Protein AF-A0A7V1SLJ3-F1 (afdb_monomer_lite)

Radius of gyration: 15.07 Å; chains: 1; bounding box: 24×24×45 Å

Structure (mmCIF, N/CA/C/O backbone):
data_AF-A0A7V1SLJ3-F1
#
_entry.id   AF-A0A7V1SLJ3-F1
#
loop_
_atom_site.group_PDB
_atom_site.id
_atom_site.type_symbol
_atom_site.label_atom_id
_atom_site.label_alt_id
_atom_site.label_comp_id
_atom_site.label_asym_id
_atom_site.label_entity_id
_atom_site.label_seq_id
_atom_site.pdbx_PDB_ins_code
_atom_site.Cartn_x
_atom_site.Cartn_y
_atom_site.Cartn_z
_atom_site.occupancy
_atom_site.B_iso_or_equiv
_atom_site.auth_seq_id
_atom_site.auth_comp_id
_atom_site.auth_asym_id
_atom_site.auth_atom_id
_atom_site.pdbx_PDB_model_num
ATOM 1 N N . MET A 1 1 ? -13.809 -14.825 30.811 1.00 36.12 1 MET A N 1
ATOM 2 C CA . MET A 1 1 ? -12.542 -14.064 30.769 1.00 36.12 1 MET A CA 1
ATOM 3 C C . MET A 1 1 ? -11.943 -14.218 29.377 1.00 36.12 1 MET A C 1
ATOM 5 O O . MET A 1 1 ? -11.221 -15.170 29.126 1.00 36.12 1 MET A O 1
ATOM 9 N N . THR A 1 2 ? -12.315 -13.353 28.438 1.00 37.88 2 THR A N 1
ATOM 10 C CA . THR A 1 2 ? -11.778 -13.350 27.070 1.00 37.88 2 THR A CA 1
ATOM 11 C C . THR A 1 2 ? -10.722 -12.260 26.993 1.00 37.88 2 THR A C 1
ATOM 13 O O . THR A 1 2 ? -11.021 -11.085 27.177 1.00 37.88 2 THR A O 1
ATOM 16 N N . ALA A 1 3 ? -9.466 -12.657 26.800 1.00 43.12 3 ALA A N 1
ATOM 17 C CA . ALA A 1 3 ? -8.358 -11.732 26.633 1.00 43.12 3 ALA A CA 1
ATOM 18 C C . ALA A 1 3 ? -8.588 -10.888 25.372 1.00 43.12 3 ALA A C 1
ATOM 20 O O . ALA A 1 3 ? -8.390 -11.359 24.253 1.00 43.12 3 ALA A O 1
ATOM 21 N N . THR A 1 4 ? -9.012 -9.640 25.552 1.00 47.47 4 THR A N 1
ATOM 22 C CA . THR A 1 4 ? -8.993 -8.612 24.511 1.00 47.47 4 THR A CA 1
ATOM 23 C C . THR A 1 4 ? -7.531 -8.385 24.129 1.00 47.47 4 THR A C 1
ATOM 25 O O . THR A 1 4 ? -6.817 -7.638 24.801 1.00 47.47 4 THR A O 1
ATOM 28 N N . ARG A 1 5 ? -7.028 -9.094 23.108 1.00 53.72 5 ARG A N 1
ATOM 29 C CA . ARG A 1 5 ? -5.670 -8.869 22.599 1.00 53.72 5 ARG A CA 1
ATOM 30 C C . ARG A 1 5 ? -5.629 -7.470 21.992 1.00 53.72 5 ARG A C 1
ATOM 32 O O . ARG A 1 5 ? -6.151 -7.253 20.905 1.00 53.72 5 ARG A O 1
ATOM 39 N N . ARG A 1 6 ? -5.021 -6.527 22.715 1.00 56.88 6 ARG A N 1
ATOM 40 C CA . ARG A 1 6 ? -4.550 -5.248 22.174 1.00 56.88 6 ARG A CA 1
ATOM 41 C C . ARG A 1 6 ? -3.546 -5.573 21.069 1.00 56.88 6 ARG A C 1
ATOM 43 O O . ARG A 1 6 ? -2.419 -5.944 21.376 1.00 56.88 6 ARG A O 1
ATOM 50 N N . ASN A 1 7 ? -3.985 -5.506 19.817 1.00 59.12 7 ASN A N 1
ATOM 51 C CA . ASN A 1 7 ? -3.157 -5.773 18.640 1.00 59.12 7 ASN A CA 1
ATOM 52 C C . ASN A 1 7 ? -2.921 -4.501 17.808 1.00 59.12 7 ASN A C 1
ATOM 54 O O . ASN A 1 7 ? -2.539 -4.586 16.647 1.00 59.12 7 ASN A O 1
ATOM 58 N N . ASP A 1 8 ? -3.148 -3.327 18.401 1.00 67.75 8 ASP A N 1
ATOM 59 C CA . ASP A 1 8 ? -2.963 -2.051 17.720 1.00 67.75 8 ASP A CA 1
ATOM 60 C C . ASP A 1 8 ? -1.511 -1.598 17.884 1.00 67.75 8 ASP A C 1
ATOM 62 O O . ASP A 1 8 ? -1.114 -1.048 18.914 1.00 67.75 8 ASP A O 1
ATOM 66 N N . LEU A 1 9 ? -0.701 -1.843 16.852 1.00 85.44 9 LEU A N 1
ATOM 67 C CA . LEU A 1 9 ? 0.614 -1.223 16.705 1.00 85.44 9 LEU A CA 1
ATOM 68 C C . LEU A 1 9 ? 0.404 0.252 16.337 1.00 85.44 9 LEU A C 1
ATOM 70 O O . LEU A 1 9 ? 0.440 0.634 15.169 1.00 85.44 9 LEU A O 1
ATOM 74 N N . GLN A 1 10 ? 0.129 1.082 17.338 1.00 87.19 10 GLN A N 1
ATOM 75 C CA . GLN A 1 10 ? -0.180 2.495 17.151 1.00 87.19 10 GLN A CA 1
ATOM 76 C C . GLN A 1 10 ? 0.763 3.381 17.964 1.00 87.19 10 GLN A C 1
ATOM 78 O O . GLN A 1 10 ? 1.020 3.133 19.140 1.00 87.19 10 GLN A O 1
ATOM 83 N N . TRP A 1 11 ? 1.235 4.453 17.335 1.00 89.94 11 TRP A N 1
ATOM 84 C CA . TRP A 1 11 ? 1.966 5.537 17.981 1.00 89.94 11 TRP A CA 1
ATOM 85 C C . TRP A 1 11 ? 1.325 6.871 17.601 1.00 89.94 11 TRP A C 1
ATOM 87 O O . TRP A 1 11 ? 1.372 7.279 16.442 1.00 89.94 11 TRP A O 1
ATOM 97 N N . ASN A 1 12 ? 0.707 7.568 18.556 1.00 90.81 12 ASN A N 1
ATOM 98 C CA . ASN A 1 12 ? -0.105 8.763 18.297 1.00 90.81 12 ASN A CA 1
ATOM 99 C C . ASN A 1 12 ? -1.151 8.513 17.188 1.00 90.81 12 ASN A C 1
ATOM 101 O O . ASN A 1 12 ? -2.059 7.703 17.357 1.00 90.81 12 ASN A O 1
ATOM 105 N N . GLN A 1 13 ? -1.027 9.201 16.051 1.00 88.56 13 GLN A N 1
ATOM 106 C CA . GLN A 1 13 ? -1.902 9.067 14.879 1.00 88.56 13 GLN A CA 1
ATOM 107 C C . GLN A 1 13 ? -1.336 8.103 13.820 1.00 88.56 13 GLN A C 1
ATOM 109 O O . GLN A 1 13 ? -1.928 7.928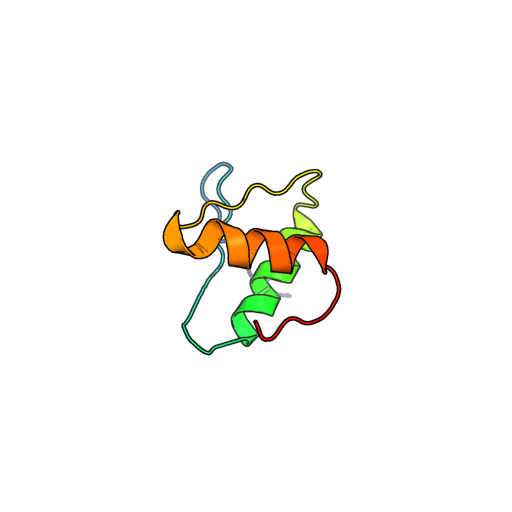 12.757 1.00 88.56 13 GLN A O 1
ATOM 114 N N . ILE A 1 14 ? -0.189 7.478 14.096 1.00 90.44 14 ILE A N 1
ATOM 115 C CA . ILE A 1 14 ? 0.489 6.548 13.195 1.00 90.44 14 ILE A CA 1
ATOM 116 C C . ILE A 1 14 ? 0.024 5.134 13.528 1.00 90.44 14 ILE A C 1
ATOM 118 O O . ILE A 1 14 ? 0.253 4.644 14.634 1.00 90.44 14 ILE A O 1
ATOM 122 N N . ARG A 1 15 ? -0.608 4.468 12.560 1.00 91.06 15 ARG A N 1
ATOM 123 C CA . ARG A 1 15 ? -0.929 3.038 12.631 1.00 91.06 15 ARG A CA 1
ATOM 124 C C . ARG A 1 15 ? 0.112 2.278 11.832 1.00 91.06 15 ARG A C 1
ATOM 126 O O . ARG A 1 15 ? 0.267 2.507 10.636 1.00 91.06 15 ARG A O 1
ATOM 133 N N . MET A 1 16 ? 0.833 1.403 12.507 1.00 91.75 16 MET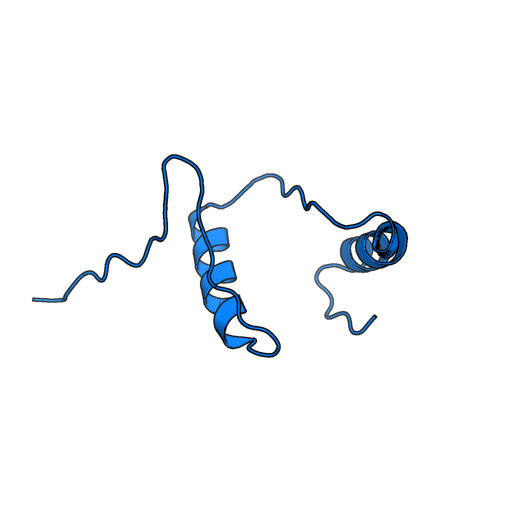 A N 1
ATOM 134 C CA . MET A 1 16 ? 1.852 0.562 11.910 1.00 91.75 16 MET A CA 1
ATOM 135 C C . MET A 1 16 ? 1.221 -0.773 11.541 1.00 91.75 16 MET A C 1
ATOM 137 O O . MET A 1 16 ? 0.469 -1.361 12.317 1.00 91.75 16 MET A O 1
ATOM 141 N N . VAL A 1 17 ? 1.534 -1.249 10.343 1.00 90.62 17 VAL A N 1
ATOM 142 C CA . VAL A 1 17 ? 1.097 -2.554 9.856 1.00 90.62 17 VAL A CA 1
ATOM 143 C C . VAL A 1 17 ? 2.325 -3.428 9.633 1.00 90.62 17 VAL A C 1
ATOM 145 O O . VAL A 1 17 ? 3.327 -2.949 9.097 1.00 90.62 17 VAL A O 1
ATOM 148 N N . PRO A 1 18 ? 2.291 -4.692 10.065 1.00 88.56 18 PRO A N 1
ATOM 149 C CA . PRO A 1 18 ? 3.412 -5.586 9.851 1.00 88.56 18 PRO A CA 1
ATOM 150 C C . PRO A 1 18 ? 3.535 -5.955 8.366 1.00 88.56 18 PRO A C 1
ATOM 152 O O . PRO A 1 18 ? 2.532 -6.134 7.678 1.00 88.56 18 PRO A O 1
ATOM 155 N N . ILE A 1 19 ? 4.771 -6.085 7.877 1.00 85.31 19 ILE A N 1
ATOM 156 C CA . ILE A 1 19 ? 5.076 -6.513 6.509 1.00 85.31 19 ILE A CA 1
ATOM 157 C C . ILE A 1 19 ? 6.236 -7.506 6.516 1.00 85.31 19 ILE A C 1
ATOM 159 O O . ILE A 1 19 ? 7.252 -7.297 7.178 1.00 85.31 19 ILE A O 1
ATOM 163 N N . LEU A 1 20 ? 6.090 -8.588 5.755 1.00 87.44 20 LEU A N 1
ATOM 164 C CA . LEU A 1 20 ? 7.168 -9.524 5.466 1.00 87.44 20 LEU A CA 1
ATOM 165 C C . LEU A 1 20 ? 7.115 -9.880 3.980 1.00 87.44 20 LEU A C 1
ATOM 167 O O . LEU A 1 20 ? 6.051 -10.184 3.439 1.00 87.44 20 LEU A O 1
ATOM 171 N N . HIS A 1 21 ? 8.269 -9.818 3.318 1.00 82.50 21 HIS A N 1
ATOM 172 C CA . HIS A 1 21 ? 8.380 -10.122 1.895 1.00 82.50 21 HIS A CA 1
ATOM 173 C C . HIS A 1 21 ? 7.811 -11.516 1.597 1.00 82.50 21 HIS A C 1
ATOM 175 O O . HIS A 1 21 ? 8.091 -12.477 2.314 1.00 82.50 21 HIS A O 1
ATOM 181 N N . ASN A 1 22 ? 7.013 -11.614 0.530 1.00 80.44 22 ASN A N 1
ATOM 182 C CA . ASN A 1 22 ? 6.379 -12.852 0.064 1.00 80.44 22 ASN A CA 1
ATOM 183 C C . ASN A 1 22 ? 5.394 -13.513 1.059 1.00 80.44 22 ASN A C 1
ATOM 185 O O . ASN A 1 22 ? 5.092 -14.700 0.935 1.00 80.44 22 ASN A O 1
ATOM 189 N N . ARG A 1 23 ? 4.885 -12.766 2.051 1.00 88.38 23 ARG A N 1
ATOM 190 C CA . ARG A 1 23 ? 3.883 -13.244 3.019 1.00 88.38 23 ARG A CA 1
ATOM 191 C C . ARG A 1 23 ? 2.600 -12.431 2.935 1.00 88.38 23 ARG A C 1
ATOM 193 O O . ARG A 1 23 ? 2.456 -11.375 3.549 1.00 88.38 23 ARG A O 1
ATOM 200 N N . VAL A 1 24 ? 1.661 -12.940 2.146 1.00 84.50 24 VAL A N 1
ATOM 201 C CA . VAL A 1 24 ? 0.363 -12.301 1.885 1.00 84.50 24 VAL A CA 1
ATOM 202 C C . VAL A 1 24 ? -0.553 -12.283 3.109 1.00 84.50 24 VAL A C 1
ATOM 204 O O . VAL A 1 24 ? -1.483 -11.487 3.163 1.00 84.50 24 VAL A O 1
ATOM 207 N N . GLU A 1 25 ? -0.287 -13.107 4.122 1.00 87.56 25 GLU A N 1
ATOM 208 C CA . GLU A 1 25 ? -1.053 -13.170 5.369 1.00 87.56 25 GLU A CA 1
ATOM 209 C C . GLU A 1 25 ? -1.044 -11.820 6.101 1.00 87.56 25 GLU A C 1
ATOM 211 O O . GLU A 1 25 ? -2.036 -11.433 6.718 1.00 87.56 25 GLU A O 1
ATOM 216 N N . PHE A 1 26 ? 0.039 -11.053 5.952 1.00 89.12 26 PHE A N 1
ATOM 217 C CA . PHE A 1 26 ? 0.153 -9.700 6.493 1.00 89.12 26 PHE A CA 1
ATOM 218 C C . PHE A 1 26 ? -0.810 -8.703 5.831 1.00 89.12 26 PHE A C 1
ATOM 220 O O . PHE A 1 26 ? -1.215 -7.732 6.471 1.00 89.12 26 PHE A O 1
ATOM 227 N N . ALA A 1 27 ? -1.283 -8.972 4.607 1.00 87.50 27 ALA A N 1
ATOM 228 C CA . ALA A 1 27 ? -2.324 -8.163 3.971 1.00 87.50 27 ALA A CA 1
ATOM 229 C C . ALA A 1 27 ? -3.662 -8.232 4.732 1.00 87.50 27 ALA A C 1
ATOM 231 O O . ALA A 1 27 ? -4.455 -7.291 4.664 1.00 87.50 27 ALA A O 1
ATOM 232 N N . LEU A 1 28 ? -3.913 -9.304 5.499 1.00 89.00 28 LEU A N 1
ATOM 233 C CA . LEU A 1 28 ? -5.105 -9.407 6.346 1.00 89.00 28 LEU A CA 1
ATOM 234 C C . LEU A 1 28 ? -5.075 -8.386 7.488 1.00 89.00 28 LEU A C 1
ATOM 236 O O . LEU A 1 28 ? -6.109 -7.800 7.798 1.00 89.00 28 LEU A O 1
ATOM 240 N N . GLU A 1 29 ? -3.908 -8.136 8.087 1.00 89.62 29 GLU A N 1
ATOM 241 C CA . GLU A 1 29 ? -3.763 -7.109 9.128 1.00 89.62 29 GLU A CA 1
ATOM 242 C C . GLU A 1 29 ? -3.912 -5.702 8.545 1.00 89.62 29 GLU A C 1
ATOM 244 O O . GLU A 1 29 ? -4.627 -4.879 9.117 1.00 89.62 29 GLU A O 1
ATOM 249 N N . VAL A 1 30 ? -3.345 -5.446 7.359 1.00 89.44 30 VAL A N 1
ATOM 250 C CA . VAL A 1 30 ? -3.562 -4.178 6.638 1.00 89.44 30 VAL A CA 1
ATOM 251 C C . VAL A 1 30 ? -5.053 -3.942 6.409 1.00 89.44 30 VAL A C 1
ATOM 253 O O . VAL A 1 30 ? -5.564 -2.868 6.725 1.00 89.44 30 VAL A O 1
ATOM 256 N N . ARG A 1 31 ? -5.775 -4.960 5.926 1.00 89.88 31 ARG A N 1
ATOM 257 C CA . ARG A 1 31 ? -7.220 -4.872 5.698 1.00 89.88 31 ARG A CA 1
ATOM 258 C C . ARG A 1 31 ? -7.986 -4.540 6.979 1.00 89.88 31 ARG A C 1
ATOM 260 O O . ARG A 1 31 ? -8.796 -3.622 6.957 1.00 89.88 31 ARG A O 1
ATOM 267 N N . LYS A 1 32 ? -7.702 -5.220 8.097 1.00 90.31 32 LYS A N 1
ATOM 268 C CA . LYS A 1 32 ? -8.346 -4.939 9.396 1.00 90.31 32 LYS A CA 1
ATOM 269 C C . LYS A 1 32 ? -8.145 -3.487 9.831 1.00 90.31 32 LYS A C 1
ATOM 271 O O . LYS A 1 32 ? -9.097 -2.837 10.259 1.00 90.31 32 LYS A O 1
ATOM 276 N N . VAL A 1 33 ? -6.922 -2.972 9.694 1.00 90.81 33 VAL A N 1
ATOM 277 C CA . VAL A 1 33 ? -6.587 -1.590 10.065 1.00 90.81 33 VAL A CA 1
ATOM 278 C C . VAL A 1 33 ? -7.303 -0.583 9.162 1.00 90.81 33 VAL A C 1
ATOM 280 O O . VAL A 1 33 ? -7.836 0.406 9.665 1.00 90.81 33 VAL A O 1
ATOM 283 N N . PHE A 1 34 ? -7.373 -0.831 7.852 1.00 91.25 34 PHE A N 1
ATOM 284 C CA . PHE A 1 34 ? -8.093 0.035 6.911 1.00 91.25 34 PHE A CA 1
ATOM 285 C C . PHE A 1 34 ? -9.610 0.010 7.131 1.00 91.25 34 PHE A C 1
ATOM 287 O O . PHE A 1 34 ? -10.231 1.073 7.139 1.00 91.25 34 PHE A O 1
ATOM 294 N N . ASP A 1 35 ? -10.193 -1.166 7.374 1.00 92.25 35 ASP A N 1
ATOM 295 C CA . ASP A 1 35 ? -11.628 -1.329 7.642 1.00 92.25 35 ASP A CA 1
ATOM 296 C C . ASP A 1 35 ? -12.047 -0.639 8.954 1.00 92.25 35 ASP A C 1
ATOM 298 O O . ASP A 1 35 ? -13.160 -0.112 9.053 1.00 92.25 35 ASP A O 1
ATOM 302 N N . ALA A 1 36 ? -11.154 -0.603 9.949 1.00 90.94 36 ALA A N 1
ATOM 303 C CA . ALA A 1 36 ? -11.360 0.120 11.203 1.00 90.94 36 ALA A CA 1
ATOM 304 C C . ALA A 1 36 ? -11.139 1.636 11.057 1.00 90.94 36 ALA A C 1
ATOM 306 O O . ALA A 1 36 ? -11.917 2.422 11.597 1.00 90.94 36 ALA A O 1
ATOM 307 N N . PHE A 1 37 ? -10.098 2.062 10.331 1.00 91.38 37 PHE A N 1
ATOM 308 C CA . PHE A 1 37 ? -9.764 3.480 10.173 1.00 91.38 37 PHE A CA 1
ATOM 309 C C . PHE A 1 37 ? -10.694 4.218 9.203 1.00 91.38 37 PHE A C 1
ATOM 311 O O . PHE A 1 37 ? -10.978 5.393 9.420 1.00 91.38 37 PHE A O 1
ATOM 318 N N . LYS A 1 38 ? -11.167 3.541 8.150 1.00 91.88 38 LYS A N 1
ATOM 319 C CA . LYS A 1 38 ? -12.047 4.084 7.101 1.00 91.88 38 LYS A CA 1
ATOM 320 C C . LYS A 1 38 ? -11.571 5.434 6.538 1.00 91.88 38 LYS A C 1
ATOM 322 O O . LYS A 1 38 ? -12.304 6.423 6.605 1.00 91.88 38 LYS A O 1
ATOM 327 N N . PRO A 1 39 ? -10.350 5.508 5.980 1.00 91.69 39 PRO A N 1
ATOM 328 C CA . PRO A 1 39 ? -9.860 6.747 5.394 1.00 91.69 39 PRO A CA 1
ATOM 3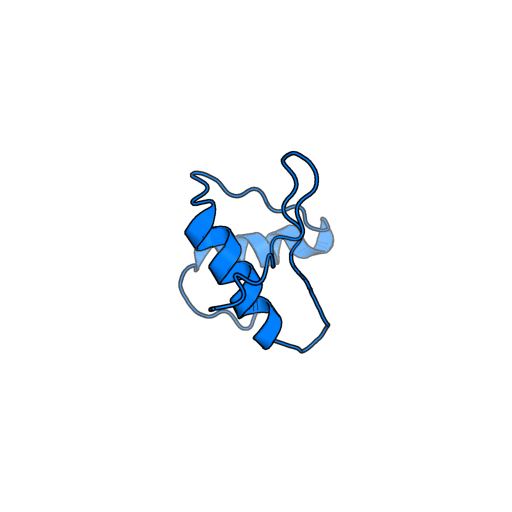29 C C . PRO A 1 39 ? -10.718 7.163 4.192 1.00 91.69 39 PRO A C 1
ATOM 331 O O . PRO A 1 39 ? -11.031 6.348 3.328 1.00 91.69 39 PRO A O 1
ATOM 334 N N . HIS A 1 40 ? -11.043 8.454 4.102 1.00 93.75 40 HIS A N 1
ATOM 335 C CA . HIS A 1 40 ? -11.707 9.017 2.920 1.00 93.75 40 HIS A CA 1
ATOM 336 C C . HIS A 1 40 ? -10.773 9.088 1.703 1.00 93.75 40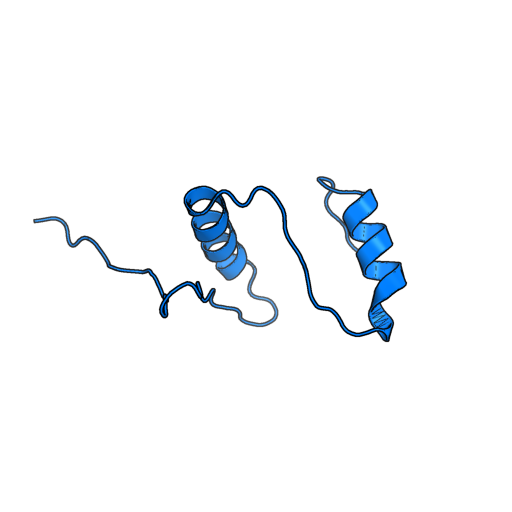 HIS A C 1
ATOM 338 O O . HIS A 1 40 ? -11.225 8.969 0.570 1.00 93.75 40 HIS A O 1
ATOM 344 N N . HIS A 1 41 ? -9.475 9.293 1.943 1.00 92.38 41 HIS A N 1
ATOM 345 C CA . HIS A 1 41 ? -8.443 9.411 0.917 1.00 92.38 41 HIS A CA 1
ATOM 346 C C . HIS A 1 41 ? -7.198 8.643 1.352 1.00 92.38 41 HIS A C 1
ATOM 348 O O . HIS A 1 41 ? -6.865 8.613 2.538 1.00 92.38 41 HIS A O 1
ATOM 354 N N . VAL A 1 42 ? -6.498 8.051 0.386 1.00 89.94 42 VAL A N 1
ATOM 355 C CA . VAL A 1 42 ? -5.245 7.326 0.613 1.00 89.94 42 VAL A CA 1
ATOM 356 C C . VAL A 1 42 ? -4.164 7.960 -0.249 1.00 89.94 42 VAL A C 1
ATOM 358 O O . VAL A 1 42 ? -4.287 8.000 -1.471 1.00 89.94 42 VAL A O 1
ATOM 361 N N . ALA A 1 43 ? -3.108 8.449 0.395 1.00 92.44 43 ALA A N 1
ATOM 362 C CA . ALA A 1 43 ? -1.880 8.864 -0.267 1.00 92.44 43 ALA A CA 1
ATOM 363 C C . ALA A 1 43 ? -0.840 7.751 -0.103 1.00 92.44 43 ALA A C 1
ATOM 365 O O . ALA A 1 43 ? -0.674 7.216 0.993 1.00 92.44 43 ALA A O 1
ATOM 366 N N . VAL A 1 44 ? -0.163 7.394 -1.192 1.00 89.00 44 VAL A N 1
ATOM 367 C CA . VAL A 1 44 ? 0.879 6.363 -1.206 1.00 89.00 44 VAL A CA 1
ATOM 368 C C . VAL A 1 44 ? 2.165 7.013 -1.681 1.00 89.00 44 VAL A C 1
ATOM 370 O O . VAL A 1 44 ? 2.208 7.549 -2.787 1.00 89.00 44 VAL A O 1
ATOM 373 N N . GLU A 1 45 ? 3.197 6.965 -0.847 1.00 91.69 45 GLU A N 1
ATOM 374 C CA . GLU A 1 45 ? 4.552 7.317 -1.255 1.00 91.69 45 GLU A CA 1
ATOM 375 C C . GLU A 1 45 ? 5.160 6.148 -2.031 1.00 91.69 45 GLU A C 1
ATOM 377 O O . GLU A 1 45 ? 5.008 4.985 -1.650 1.00 91.69 45 GLU A O 1
ATOM 382 N N . TYR A 1 46 ? 5.830 6.450 -3.138 1.00 90.62 46 TYR A N 1
ATOM 383 C CA . TYR A 1 46 ? 6.508 5.451 -3.945 1.00 90.62 46 TYR A CA 1
ATOM 384 C C . TYR A 1 46 ? 7.742 6.034 -4.640 1.00 90.62 46 TYR A C 1
ATOM 386 O O . TYR A 1 46 ? 7.779 7.236 -4.900 1.00 90.62 46 TYR A O 1
ATOM 394 N N . PRO A 1 47 ? 8.740 5.196 -4.981 1.00 92.81 47 PRO A N 1
ATOM 395 C CA . PRO A 1 47 ? 9.895 5.629 -5.760 1.00 92.81 47 PRO A CA 1
ATOM 396 C C . PRO A 1 47 ? 9.486 6.149 -7.141 1.00 92.81 47 PRO A C 1
ATOM 398 O O . PRO A 1 47 ? 8.655 5.528 -7.810 1.00 92.81 47 PRO A O 1
ATOM 401 N N . ASP A 1 48 ? 10.140 7.209 -7.621 1.00 93.00 48 ASP A N 1
ATOM 402 C CA . ASP A 1 48 ? 9.849 7.809 -8.934 1.00 93.00 48 ASP A CA 1
ATOM 403 C C . ASP A 1 48 ? 9.941 6.804 -10.092 1.00 93.00 48 ASP A C 1
ATOM 405 O O . ASP A 1 48 ? 9.178 6.882 -11.050 1.00 93.00 48 ASP A O 1
ATOM 409 N N . THR A 1 49 ? 10.807 5.796 -9.974 1.00 95.19 49 THR A N 1
ATOM 410 C CA . THR A 1 49 ? 10.984 4.725 -10.969 1.00 95.19 49 THR A CA 1
ATOM 411 C C . THR A 1 49 ? 9.768 3.807 -11.132 1.00 95.19 49 THR A C 1
ATOM 413 O O . THR A 1 49 ? 9.712 3.029 -12.086 1.00 95.19 49 THR A O 1
ATOM 416 N N . LEU A 1 50 ? 8.801 3.856 -10.209 1.00 92.25 50 LEU A N 1
ATOM 417 C CA . LEU A 1 50 ? 7.590 3.029 -10.223 1.00 92.25 50 LEU A CA 1
ATOM 418 C C . LEU A 1 50 ? 6.319 3.821 -10.544 1.00 92.25 50 LEU A C 1
ATOM 420 O O . LEU A 1 50 ? 5.235 3.232 -10.580 1.00 92.25 50 LEU A O 1
ATOM 424 N N . LYS A 1 51 ? 6.430 5.127 -10.803 1.00 92.81 51 LYS A N 1
ATOM 425 C CA . LYS A 1 51 ? 5.291 6.035 -10.966 1.00 92.81 51 LYS A CA 1
ATOM 426 C C . LYS A 1 51 ? 4.275 5.554 -11.994 1.00 92.81 51 LYS A C 1
ATOM 428 O O . LYS A 1 51 ? 3.094 5.409 -11.675 1.00 92.81 51 LYS A O 1
ATOM 433 N N . GLU A 1 52 ? 4.709 5.275 -13.218 1.00 93.31 52 GLU A N 1
ATOM 434 C CA . GLU A 1 52 ? 3.816 4.876 -14.309 1.00 93.31 52 GLU A CA 1
ATOM 435 C C . GLU A 1 52 ? 3.131 3.539 -14.005 1.00 93.31 52 GLU A C 1
ATOM 437 O O . GLU A 1 52 ? 1.931 3.390 -14.248 1.00 93.31 52 GLU A O 1
ATOM 442 N N . LYS A 1 53 ? 3.872 2.589 -13.417 1.00 90.38 53 LYS A N 1
ATOM 443 C CA . LYS A 1 53 ? 3.339 1.277 -13.025 1.00 90.38 53 LYS A CA 1
ATOM 444 C C . LYS A 1 53 ? 2.279 1.415 -11.939 1.00 90.38 53 LYS A C 1
ATOM 446 O O . LYS A 1 53 ? 1.192 0.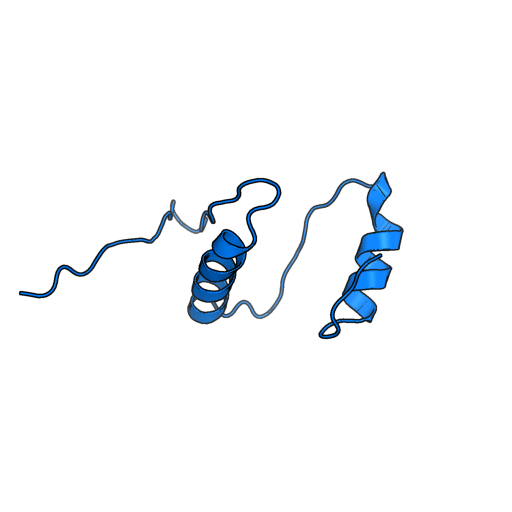858 -12.073 1.00 90.38 53 LYS A O 1
ATOM 451 N N . ILE A 1 54 ? 2.552 2.198 -10.898 1.00 90.12 54 ILE A N 1
ATOM 452 C CA . ILE A 1 54 ? 1.613 2.407 -9.791 1.00 90.12 54 ILE A CA 1
ATOM 453 C C . ILE A 1 54 ? 0.350 3.111 -10.281 1.00 90.12 54 ILE A C 1
ATOM 455 O O . ILE A 1 54 ? -0.753 2.653 -9.986 1.00 90.12 54 ILE A O 1
ATOM 459 N N . LEU A 1 55 ? 0.480 4.162 -11.095 1.00 90.69 55 LEU A N 1
ATOM 460 C CA . LEU A 1 55 ? -0.678 4.841 -11.679 1.00 90.69 55 LEU A CA 1
ATOM 461 C C . LEU A 1 55 ? -1.512 3.904 -12.565 1.00 90.69 55 LEU A C 1
ATOM 463 O O . LEU A 1 55 ? -2.743 3.965 -12.527 1.00 90.69 55 LEU A O 1
ATOM 467 N N . ALA A 1 56 ? -0.872 3.019 -13.334 1.00 90.88 56 ALA A N 1
ATOM 468 C CA . ALA A 1 56 ? -1.575 2.011 -14.123 1.00 90.88 56 ALA A CA 1
ATOM 469 C C . ALA A 1 56 ? -2.352 1.021 -13.237 1.00 90.88 56 ALA A C 1
ATOM 471 O O . ALA A 1 56 ? -3.495 0.694 -13.557 1.00 90.88 56 ALA A O 1
ATOM 472 N N . VAL A 1 57 ? -1.778 0.585 -12.110 1.00 88.06 57 VAL A N 1
ATOM 473 C CA . VAL A 1 57 ? -2.459 -0.296 -11.144 1.00 88.06 57 VAL A CA 1
ATOM 474 C C . VAL A 1 57 ? -3.641 0.413 -10.484 1.00 88.06 57 VAL A C 1
ATOM 476 O O . VAL A 1 57 ? -4.738 -0.142 -10.457 1.00 88.06 57 VAL A O 1
ATOM 479 N N . VAL A 1 58 ? -3.463 1.654 -10.020 1.00 89.50 58 VAL A N 1
ATOM 480 C CA . VAL A 1 58 ? -4.528 2.434 -9.362 1.00 89.50 58 VAL A CA 1
ATOM 481 C C . VAL A 1 58 ? -5.733 2.621 -10.284 1.00 89.50 58 VAL A C 1
ATOM 483 O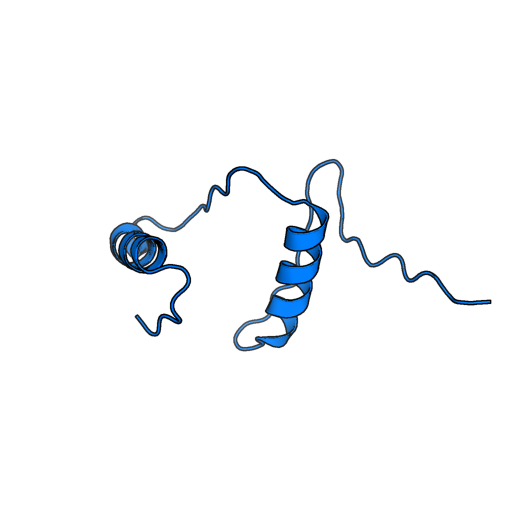 O . VAL A 1 58 ? -6.866 2.425 -9.853 1.00 89.50 58 VAL A O 1
ATOM 486 N N . ARG A 1 59 ? -5.508 2.918 -11.571 1.00 90.31 59 ARG A N 1
ATOM 487 C CA . ARG A 1 59 ? -6.584 3.058 -12.574 1.00 90.31 59 ARG A CA 1
ATOM 488 C C . ARG A 1 59 ? -7.384 1.775 -12.811 1.00 90.31 59 ARG A C 1
ATOM 490 O O . ARG A 1 59 ? -8.478 1.847 -13.359 1.00 90.31 59 ARG A O 1
ATOM 497 N N . ARG A 1 60 ? -6.833 0.614 -12.449 1.00 88.69 60 ARG A N 1
ATOM 498 C CA . ARG A 1 60 ? -7.466 -0.700 -12.636 1.00 88.69 60 ARG A CA 1
ATOM 499 C C . ARG A 1 60 ? -8.147 -1.228 -11.380 1.00 88.69 60 ARG A C 1
ATOM 501 O O . ARG A 1 60 ? -8.808 -2.262 -11.459 1.00 88.69 60 ARG A O 1
ATOM 508 N N . LEU A 1 61 ? -7.988 -0.566 -10.235 1.00 86.25 61 LEU A N 1
ATOM 509 C CA . LEU A 1 61 ? -8.661 -0.987 -9.011 1.00 86.25 61 LEU A CA 1
ATOM 510 C C . LEU A 1 61 ? -10.187 -1.052 -9.228 1.00 86.25 61 LEU A C 1
ATOM 512 O O . LEU A 1 61 ? -10.737 -0.208 -9.937 1.00 86.25 61 LEU A O 1
ATOM 516 N N . PRO A 1 62 ? -10.877 -2.046 -8.633 1.00 87.44 62 PRO A N 1
ATOM 517 C CA . PRO A 1 62 ? -10.384 -3.018 -7.648 1.00 87.44 62 PRO A CA 1
ATOM 518 C C . PRO A 1 62 ? -9.896 -4.352 -8.254 1.00 87.44 62 PRO A C 1
ATOM 520 O O . PRO A 1 62 ? -9.837 -5.358 -7.548 1.00 87.44 62 PRO A O 1
ATOM 523 N N . LEU A 1 63 ? -9.590 -4.406 -9.553 1.00 83.38 63 LEU A N 1
ATOM 524 C CA . LEU A 1 63 ? -9.182 -5.653 -10.205 1.00 83.38 63 LEU A CA 1
ATOM 525 C C . LEU A 1 63 ? -7.813 -6.136 -9.698 1.00 83.38 63 LEU A C 1
ATOM 527 O O . LEU A 1 63 ? -6.915 -5.336 -9.430 1.00 83.38 63 LEU A O 1
ATOM 531 N N . LEU A 1 64 ? -7.636 -7.459 -9.626 1.00 67.50 64 LEU A N 1
ATOM 532 C CA . LEU A 1 64 ? -6.345 -8.074 -9.314 1.00 67.50 64 LEU A CA 1
ATOM 533 C C . LEU A 1 64 ? -5.324 -7.711 -10.412 1.00 67.50 64 LEU A C 1
ATOM 535 O O . LEU A 1 64 ? -5.599 -7.894 -11.601 1.00 67.50 64 LEU A O 1
ATOM 539 N N . SER A 1 65 ? -4.150 -7.202 -10.030 1.00 62.97 65 SER A N 1
ATOM 540 C CA . SER A 1 65 ? -3.081 -6.811 -10.962 1.00 62.97 65 SER A CA 1
ATOM 541 C C . SER A 1 65 ? -1.841 -7.689 -10.777 1.00 62.97 65 SER A C 1
ATOM 543 O O . SER A 1 65 ? -1.456 -7.969 -9.647 1.00 62.97 65 SER A O 1
ATOM 545 N N . VAL A 1 66 ? -1.215 -8.098 -11.888 1.00 57.81 66 VAL A N 1
ATOM 546 C CA . VAL A 1 66 ? 0.034 -8.896 -11.947 1.00 57.81 66 VAL A CA 1
ATOM 547 C C . VAL A 1 66 ? 1.172 -8.130 -12.650 1.00 57.81 66 VAL A C 1
ATOM 549 O O . VAL A 1 66 ? 2.156 -8.730 -13.071 1.00 57.81 66 VAL A O 1
ATOM 552 N N . VAL A 1 67 ? 0.984 -6.820 -12.857 1.00 55.19 67 VAL A N 1
ATOM 553 C CA . VAL A 1 67 ? 1.894 -5.919 -13.597 1.00 55.19 67 VAL A CA 1
ATOM 554 C C . VAL A 1 67 ? 3.104 -5.527 -12.757 1.00 55.19 67 VAL A C 1
ATOM 556 O O . VAL A 1 67 ? 2.886 -5.218 -11.566 1.00 55.19 67 VAL A O 1
#

Secondary structure (DSSP, 8-state):
---------EETTEEP----TT-TTHHHHHHHHHHHH--S-------GGGHHHHHHHHTTTTS----

pLDDT: mean 83.22, std 14.63, range [36.12, 95.19]

Foldseek 3Di:
DDPPPPPFPDDDPDTDQDDDPPDCVSVVRVVVVCVVVVDPDDDDDDDPVCVVVVVVVVVPPPDDDPD

Sequence (67 aa):
MTATRRNDLQWNQIRMVPILHNRVEFALEVRKVFDAFKPHHVAVEYPDTLKEKILAVVRRLPLLSVV